Protein AF-A0A7S2JEW8-F1 (afdb_monomer_lite)

Secondary structure (DSSP, 8-state):
-TTT----TTT-SB-TTT-BBTTSSBPP--------PPPPPSSSS-SS--GGGGT---HHHHSPTT---EEEEEEGGGTEEEEE----S-HHHHHHHHHHHHHSS--B--EETTEE-SSEEEEEE-TT--PPEEETTEEE-EEEPPHHHHHHHHHHGGGGT--SGGGS-SEEEEEE-SS--

Organism: NCBI:txid1333877

Structure (mmCIF, N/CA/C/O backbone):
data_AF-A0A7S2JEW8-F1
#
_entry.id   AF-A0A7S2JEW8-F1
#
loop_
_atom_site.group_PDB
_atom_site.id
_atom_site.type_symbol
_atom_site.label_atom_id
_atom_site.label_alt_id
_atom_site.label_comp_id
_atom_site.label_asym_id
_atom_site.label_entity_id
_atom_site.label_seq_id
_atom_site.pdbx_PDB_ins_code
_atom_site.Cartn_x
_atom_site.Cartn_y
_atom_site.Cartn_z
_atom_site.occupancy
_atom_site.B_iso_or_equiv
_atom_site.auth_seq_id
_atom_site.auth_comp_id
_atom_site.auth_asym_id
_atom_site.auth_atom_id
_atom_site.pdbx_PDB_model_num
ATOM 1 N N . CYS A 1 1 ? 12.039 33.821 4.622 1.00 83.00 1 CYS A N 1
ATOM 2 C CA . CYS A 1 1 ? 13.327 34.254 4.044 1.00 83.00 1 CYS A CA 1
ATOM 3 C C . CYS A 1 1 ? 13.145 35.706 3.658 1.00 83.00 1 CYS A C 1
ATOM 5 O O . CYS A 1 1 ? 12.271 35.945 2.832 1.00 83.00 1 CYS A O 1
ATOM 7 N N . PRO A 1 2 ? 13.899 36.657 4.233 1.00 89.62 2 PRO A N 1
ATOM 8 C CA . PRO A 1 2 ? 13.665 38.081 4.005 1.00 89.62 2 PRO A CA 1
ATOM 9 C C . PRO A 1 2 ? 13.916 38.503 2.551 1.00 89.62 2 PRO A C 1
ATOM 11 O O . PRO A 1 2 ? 13.350 39.489 2.107 1.00 89.62 2 PRO A O 1
ATOM 14 N N . LYS A 1 3 ? 14.720 37.746 1.789 1.00 91.12 3 LYS A N 1
ATOM 15 C CA . LYS A 1 3 ? 15.055 38.074 0.395 1.00 91.12 3 LYS A CA 1
ATOM 16 C C . LYS A 1 3 ? 14.074 37.509 -0.635 1.00 91.12 3 LYS A C 1
ATOM 18 O O . LYS A 1 3 ? 13.785 38.173 -1.618 1.00 91.12 3 LYS A O 1
ATOM 23 N N . CYS A 1 4 ? 13.599 36.274 -0.454 1.00 91.25 4 CYS A N 1
ATOM 24 C CA . CYS A 1 4 ? 12.793 35.578 -1.472 1.00 91.25 4 CYS A CA 1
ATOM 25 C C . CYS A 1 4 ? 11.433 35.059 -0.978 1.00 91.25 4 CYS A C 1
ATOM 27 O O . CYS A 1 4 ? 10.787 34.286 -1.678 1.00 91.25 4 CYS A O 1
ATOM 29 N N . GLY A 1 5 ? 11.021 35.406 0.244 1.00 89.06 5 GLY A N 1
ATOM 30 C CA . GLY A 1 5 ? 9.714 35.038 0.805 1.00 89.06 5 GLY A CA 1
ATOM 31 C C . GLY A 1 5 ? 9.597 33.609 1.355 1.00 89.06 5 GLY A C 1
ATOM 32 O O . GLY A 1 5 ? 8.739 33.354 2.188 1.00 89.06 5 GLY A O 1
ATOM 33 N N . MET A 1 6 ? 10.493 32.681 1.001 1.00 87.69 6 MET A N 1
ATOM 34 C CA . MET A 1 6 ? 10.386 31.266 1.408 1.00 87.69 6 MET A CA 1
ATOM 35 C C . MET A 1 6 ? 10.442 31.048 2.931 1.00 87.69 6 MET A C 1
ATOM 37 O O . MET A 1 6 ? 11.377 31.517 3.588 1.00 87.69 6 MET A O 1
ATOM 41 N N . ASN A 1 7 ? 9.519 30.275 3.505 1.00 90.38 7 ASN A N 1
ATOM 42 C CA . ASN A 1 7 ? 9.540 29.933 4.931 1.00 90.38 7 ASN A CA 1
ATOM 43 C C . ASN A 1 7 ? 10.513 28.767 5.208 1.00 90.38 7 ASN A C 1
ATOM 45 O O . ASN A 1 7 ? 10.189 27.609 4.982 1.00 90.38 7 ASN A O 1
ATOM 49 N N . VAL A 1 8 ? 11.749 29.080 5.613 1.00 86.25 8 VAL A N 1
ATOM 50 C CA . VAL A 1 8 ? 12.876 28.115 5.637 1.00 86.25 8 VAL A CA 1
ATOM 51 C C . VAL A 1 8 ? 13.657 28.090 6.941 1.00 86.25 8 VAL A C 1
ATOM 53 O O . VAL A 1 8 ? 14.386 27.139 7.206 1.00 86.25 8 VAL A O 1
ATOM 56 N N . PHE A 1 9 ? 13.529 29.126 7.769 1.00 87.38 9 PHE A N 1
ATOM 57 C CA . PHE A 1 9 ? 14.372 29.263 8.953 1.00 87.38 9 PHE A CA 1
ATOM 58 C C . PHE A 1 9 ? 13.817 28.556 10.182 1.00 87.38 9 PHE A C 1
ATOM 60 O O . PHE A 1 9 ? 14.388 28.713 11.251 1.00 87.38 9 PHE A O 1
ATOM 67 N N . ALA A 1 10 ? 12.739 27.780 10.060 1.00 83.56 10 ALA A N 1
ATOM 68 C CA . ALA A 1 10 ? 12.303 26.900 11.139 1.00 83.56 10 ALA A CA 1
ATOM 69 C C . ALA A 1 10 ? 13.329 25.780 11.402 1.00 83.56 10 ALA A C 1
ATOM 71 O O . ALA A 1 10 ? 13.540 25.408 12.549 1.00 83.56 10 ALA A O 1
ATOM 72 N N . SER A 1 11 ? 14.000 25.284 10.353 1.00 79.00 11 SER A N 1
ATOM 73 C CA . SER A 1 11 ? 14.908 24.128 10.430 1.00 79.00 11 SER A CA 1
ATOM 74 C C . SER A 1 11 ? 16.283 24.336 9.785 1.00 79.00 11 SER A C 1
ATOM 76 O O . SER A 1 11 ? 17.149 23.473 9.904 1.00 79.00 11 SER A O 1
ATOM 78 N N . LYS A 1 12 ? 16.513 25.457 9.087 1.00 80.56 12 LYS A N 1
ATOM 79 C CA . LYS A 1 12 ? 17.776 25.745 8.385 1.00 80.56 12 LYS A CA 1
ATOM 80 C C . LYS A 1 12 ? 18.332 27.113 8.775 1.00 80.56 12 LYS A C 1
ATOM 82 O O . LYS A 1 12 ? 17.576 28.051 9.013 1.00 80.56 12 LYS A O 1
ATOM 87 N N . SER A 1 13 ? 19.656 27.241 8.791 1.00 86.88 13 SER A N 1
ATOM 88 C CA . SER A 1 13 ? 20.362 28.509 9.040 1.00 86.88 13 SER A CA 1
ATOM 89 C C . SER A 1 13 ? 20.457 29.404 7.794 1.00 86.88 13 SER A C 1
ATOM 91 O O . SER A 1 13 ? 20.597 30.622 7.915 1.00 86.88 13 SER A O 1
ATOM 93 N N . SER A 1 14 ? 20.314 28.829 6.594 1.00 88.88 14 SER A N 1
ATOM 94 C CA . SER A 1 14 ? 20.324 29.532 5.306 1.00 88.88 14 SER A CA 1
ATOM 95 C C . SER A 1 14 ? 19.178 29.078 4.392 1.00 88.88 14 SER A C 1
ATOM 97 O O . SER A 1 14 ? 18.678 27.952 4.468 1.00 88.88 14 SER A O 1
ATOM 99 N N . CYS A 1 15 ? 18.708 29.983 3.531 1.00 83.56 15 CYS A N 1
ATOM 100 C CA . CYS A 1 15 ? 17.658 29.692 2.566 1.00 83.56 15 CYS A CA 1
ATOM 101 C C . CYS A 1 15 ? 18.199 28.816 1.437 1.00 83.56 15 CYS A C 1
ATOM 103 O O . CYS A 1 15 ? 19.060 29.252 0.681 1.00 83.56 15 CYS A O 1
ATOM 105 N N . PHE A 1 16 ? 17.631 27.625 1.256 1.00 84.50 16 PHE A N 1
ATOM 106 C CA . PHE A 1 16 ? 18.048 26.698 0.198 1.00 84.50 16 PHE A CA 1
ATOM 107 C C . PHE A 1 16 ? 17.867 27.256 -1.225 1.00 84.50 16 PHE A C 1
ATOM 109 O O . PHE A 1 16 ? 18.541 26.806 -2.141 1.00 84.50 16 PHE A O 1
ATOM 116 N N . LYS A 1 17 ? 16.960 28.225 -1.419 1.00 84.94 17 LYS A N 1
ATOM 117 C CA . LYS A 1 17 ? 16.665 28.806 -2.736 1.00 84.94 17 LYS A CA 1
ATOM 118 C C . LYS A 1 17 ? 17.632 29.924 -3.126 1.00 84.94 17 LYS A C 1
ATOM 120 O O . LYS A 1 17 ? 18.025 30.010 -4.279 1.00 84.94 17 LYS A O 1
ATOM 125 N N . CYS A 1 18 ? 17.975 30.815 -2.194 1.00 87.88 18 CYS A N 1
ATOM 126 C CA . CYS A 1 18 ? 18.747 32.028 -2.506 1.00 87.88 18 CYS A CA 1
ATOM 127 C C . CYS A 1 18 ? 20.005 32.223 -1.647 1.00 87.88 18 CYS A C 1
ATOM 129 O O . CYS A 1 18 ? 20.672 33.250 -1.768 1.00 87.88 18 CYS A O 1
ATOM 131 N N . GLY A 1 19 ? 20.303 31.283 -0.748 1.00 83.56 19 GLY A N 1
ATOM 132 C CA . GLY A 1 19 ? 21.469 31.305 0.137 1.00 83.56 19 GLY A CA 1
ATOM 133 C C . GLY A 1 19 ? 21.410 32.327 1.275 1.00 83.56 19 GLY A C 1
ATOM 134 O O . GLY A 1 19 ? 22.349 32.422 2.051 1.00 83.56 19 GLY A O 1
ATOM 135 N N . THR A 1 20 ? 20.339 33.111 1.410 1.00 91.31 20 THR A N 1
ATOM 136 C CA . THR A 1 20 ? 20.247 34.166 2.436 1.00 91.31 20 THR A CA 1
ATOM 137 C C . THR A 1 20 ? 20.017 33.578 3.829 1.00 91.31 20 THR A C 1
ATOM 139 O O . THR A 1 20 ? 19.149 32.717 3.984 1.00 91.31 20 THR A O 1
ATOM 142 N N . THR A 1 21 ? 20.758 34.040 4.837 1.00 89.44 21 THR A N 1
ATOM 143 C CA . THR A 1 21 ? 20.590 33.663 6.251 1.00 89.44 21 THR A CA 1
ATOM 144 C C . THR A 1 21 ? 19.373 34.341 6.881 1.00 89.44 21 THR A C 1
ATOM 146 O O . THR A 1 21 ? 18.730 35.202 6.269 1.00 89.44 21 THR A O 1
ATOM 149 N N . ARG A 1 22 ? 19.030 33.946 8.116 1.00 87.56 22 ARG A N 1
ATOM 150 C CA . ARG A 1 22 ? 17.926 34.563 8.870 1.00 87.56 22 ARG A CA 1
ATOM 151 C C . ARG A 1 22 ? 18.109 36.080 9.017 1.00 87.56 22 ARG A C 1
ATOM 153 O O . ARG A 1 22 ? 17.134 36.806 8.857 1.00 87.56 22 ARG A O 1
ATOM 160 N N . ASP A 1 23 ? 19.350 36.534 9.176 1.00 89.19 23 ASP A N 1
ATOM 161 C CA . ASP A 1 23 ? 19.714 37.948 9.356 1.00 89.19 23 ASP A CA 1
ATOM 162 C C . ASP A 1 23 ? 19.802 38.736 8.036 1.00 89.19 23 ASP A C 1
ATOM 164 O O . ASP A 1 23 ? 20.347 39.836 7.992 1.00 89.19 23 ASP A O 1
ATOM 168 N N . GLY A 1 24 ? 19.326 38.170 6.921 1.00 85.25 24 GLY A N 1
ATOM 169 C CA . GLY A 1 24 ? 19.317 38.846 5.620 1.00 85.25 24 GLY A CA 1
ATOM 170 C C . GLY A 1 24 ? 20.677 38.917 4.919 1.00 85.25 24 GLY A C 1
ATOM 171 O O . GLY A 1 24 ? 20.755 39.418 3.798 1.00 85.25 24 GLY A O 1
ATOM 172 N N . LYS A 1 25 ? 21.738 38.372 5.522 1.00 87.06 25 LYS A N 1
ATOM 173 C CA . LYS A 1 25 ? 23.073 38.298 4.916 1.00 87.06 25 LYS A CA 1
ATOM 174 C C . LYS A 1 25 ? 23.146 37.147 3.914 1.00 87.06 25 LYS A C 1
ATOM 176 O O . LYS A 1 25 ? 22.436 36.148 4.034 1.00 87.06 25 LYS A O 1
ATOM 181 N N . GLN A 1 26 ? 24.001 37.272 2.903 1.00 82.38 26 GLN A N 1
ATOM 182 C CA . GLN A 1 26 ? 24.363 36.127 2.072 1.00 82.38 26 GLN A CA 1
ATOM 183 C C . GLN A 1 26 ? 25.105 35.146 2.987 1.00 82.38 26 GLN A C 1
ATOM 185 O O . GLN A 1 26 ? 26.048 35.561 3.659 1.00 82.38 26 GLN A O 1
ATOM 190 N N . ALA A 1 27 ? 24.656 33.891 3.082 1.00 70.44 27 ALA A N 1
ATOM 191 C CA . ALA A 1 27 ? 25.443 32.903 3.802 1.00 70.44 27 ALA A CA 1
ATOM 192 C C . ALA A 1 27 ? 26.824 32.858 3.146 1.00 70.44 27 ALA A C 1
ATOM 194 O O . ALA A 1 27 ? 26.920 32.744 1.919 1.00 70.44 27 ALA A O 1
ATOM 195 N N . GLU A 1 28 ? 27.880 32.958 3.953 1.00 62.84 28 GLU A N 1
ATOM 196 C CA . GLU A 1 28 ? 29.187 32.492 3.510 1.00 62.84 28 GLU A CA 1
ATOM 197 C C . GLU A 1 28 ? 28.999 31.059 3.007 1.00 62.84 28 GLU A C 1
ATOM 199 O O . GLU A 1 28 ? 28.116 30.341 3.495 1.00 62.84 28 GLU A O 1
ATOM 204 N N . LYS A 1 29 ? 29.761 30.667 1.981 1.00 52.62 29 LYS A N 1
ATOM 205 C CA . LYS A 1 29 ? 29.812 29.296 1.461 1.00 52.62 29 LYS A CA 1
ATOM 206 C C . LYS A 1 29 ? 30.387 28.402 2.572 1.00 52.62 29 LYS A C 1
ATOM 208 O O . LYS A 1 29 ? 31.524 27.968 2.513 1.00 52.62 29 LYS A O 1
ATOM 213 N N . GLY A 1 30 ? 29.628 28.215 3.645 1.00 47.94 30 GLY A N 1
ATOM 214 C CA . GLY A 1 30 ? 29.920 27.242 4.665 1.00 47.94 30 GLY A CA 1
ATOM 215 C C . GLY A 1 30 ? 29.825 25.891 3.992 1.00 47.94 30 GLY A C 1
ATOM 216 O O . GLY A 1 30 ? 28.929 25.677 3.166 1.00 47.94 30 GLY A O 1
ATOM 217 N N . ASP A 1 31 ? 30.746 25.011 4.355 1.00 42.94 31 ASP A N 1
ATOM 218 C CA . ASP A 1 31 ? 30.683 23.582 4.101 1.00 42.94 31 ASP A CA 1
ATOM 219 C C . ASP A 1 31 ? 29.418 23.045 4.775 1.00 42.94 31 ASP A C 1
ATOM 221 O O . ASP A 1 31 ? 29.443 22.449 5.853 1.00 42.94 31 ASP A O 1
ATOM 225 N N . GLY A 1 32 ? 28.254 23.341 4.194 1.00 49.84 32 GLY A N 1
ATOM 226 C CA . GLY A 1 32 ? 27.013 22.691 4.540 1.00 49.84 32 GLY A CA 1
ATOM 227 C C . GLY A 1 32 ? 27.312 21.241 4.286 1.00 49.84 32 GLY A C 1
ATOM 228 O O . GLY A 1 32 ? 27.461 20.908 3.115 1.00 49.84 32 GLY A O 1
ATOM 229 N N . LYS A 1 33 ? 27.530 20.478 5.375 1.00 51.00 33 LYS A N 1
ATOM 230 C CA . LYS A 1 33 ? 27.997 19.090 5.358 1.00 51.00 33 LYS A CA 1
ATOM 231 C C . LYS A 1 33 ? 27.361 18.444 4.150 1.00 51.00 33 LYS A C 1
ATOM 233 O O . LYS A 1 33 ? 26.143 18.241 4.165 1.00 51.00 33 LYS A O 1
ATOM 238 N N . GLY A 1 34 ? 28.158 18.308 3.083 1.00 53.22 34 GLY A N 1
ATOM 239 C CA . GLY A 1 34 ? 27.658 17.819 1.816 1.00 53.22 34 GLY A CA 1
ATOM 240 C C . GLY A 1 34 ? 26.905 16.559 2.170 1.00 53.22 34 GLY A C 1
ATOM 241 O O . GLY A 1 34 ? 27.410 15.756 2.963 1.00 53.22 34 GLY A O 1
ATOM 242 N N . GLY A 1 35 ? 25.667 16.434 1.687 1.00 64.56 35 GLY A N 1
ATOM 243 C CA . GLY A 1 35 ? 25.013 15.138 1.762 1.00 64.56 35 GLY A CA 1
ATOM 244 C C . GLY A 1 35 ? 26.021 14.084 1.295 1.00 64.56 35 GLY A C 1
ATOM 245 O O . GLY A 1 35 ? 26.909 14.426 0.499 1.00 64.56 35 GLY A O 1
ATOM 246 N N . PRO A 1 36 ? 25.951 12.853 1.822 1.00 76.12 36 PRO A N 1
ATOM 247 C CA . PRO A 1 36 ? 26.837 11.802 1.347 1.00 76.12 36 PRO A CA 1
ATOM 248 C C . PRO A 1 36 ? 26.876 11.841 -0.189 1.00 76.12 36 PRO A C 1
ATOM 250 O O . PRO A 1 36 ? 25.842 12.154 -0.802 1.00 76.12 36 PRO A O 1
ATOM 253 N N . PRO A 1 37 ? 28.056 11.632 -0.802 1.00 80.88 37 PRO A N 1
ATOM 254 C CA . PRO A 1 37 ? 28.157 11.632 -2.253 1.00 80.88 37 PRO A CA 1
ATOM 255 C C . PRO A 1 37 ? 27.074 10.711 -2.828 1.00 80.88 37 PRO A C 1
ATOM 257 O O . PRO A 1 37 ? 26.685 9.742 -2.161 1.00 80.88 37 PRO A O 1
ATOM 260 N N . PRO A 1 38 ? 26.533 11.029 -4.017 1.00 79.06 38 PRO A N 1
ATOM 261 C CA . PRO A 1 38 ? 25.539 10.168 -4.632 1.00 79.06 38 PRO A CA 1
ATOM 262 C C . PRO A 1 38 ? 26.094 8.740 -4.716 1.00 79.06 38 PRO A C 1
ATOM 264 O O . PRO A 1 38 ? 27.305 8.578 -4.887 1.00 79.06 38 PRO A O 1
ATOM 267 N N . PRO A 1 39 ? 25.235 7.720 -4.572 1.00 85.56 39 PRO A N 1
ATOM 268 C CA . PRO A 1 39 ? 25.677 6.343 -4.699 1.00 85.56 39 PRO A CA 1
ATOM 269 C C . PRO A 1 39 ? 26.321 6.124 -6.069 1.00 85.56 39 PRO A C 1
ATOM 271 O O . PRO A 1 39 ? 25.918 6.743 -7.063 1.00 85.56 39 PRO A O 1
ATOM 274 N N . ASP A 1 40 ? 27.311 5.236 -6.105 1.00 93.19 40 ASP A N 1
ATOM 275 C CA . ASP A 1 40 ? 27.940 4.827 -7.352 1.00 93.19 40 ASP A CA 1
ATOM 276 C C . ASP A 1 40 ? 26.897 4.207 -8.284 1.00 93.19 40 ASP A C 1
ATOM 278 O O . ASP A 1 40 ? 25.992 3.483 -7.859 1.00 93.19 40 ASP A O 1
ATOM 282 N N . LYS A 1 41 ? 27.033 4.501 -9.575 1.00 95.00 41 LYS A N 1
ATOM 283 C CA . LYS A 1 41 ? 26.224 3.865 -10.610 1.00 95.00 41 LYS A CA 1
ATOM 284 C C . LYS A 1 41 ? 26.680 2.427 -10.838 1.00 95.00 41 LYS A C 1
ATOM 286 O O . LYS A 1 41 ? 27.858 2.111 -10.688 1.00 95.00 41 LYS A O 1
ATOM 291 N N . PHE A 1 42 ? 25.761 1.580 -11.290 1.00 94.44 42 PHE A N 1
ATOM 292 C CA . PHE A 1 42 ? 26.075 0.223 -11.727 1.00 94.44 42 PHE A CA 1
ATOM 293 C C . PHE A 1 42 ? 26.927 0.187 -13.011 1.00 94.44 42 PHE A C 1
ATOM 295 O O . PHE A 1 42 ? 27.852 -0.617 -13.106 1.00 94.44 42 PHE A O 1
ATOM 302 N N . SER A 1 43 ? 26.636 1.057 -13.986 1.00 95.00 43 SER A N 1
ATOM 303 C CA . SER A 1 43 ? 27.433 1.265 -15.209 1.00 95.00 43 SER A CA 1
ATOM 304 C C . SER A 1 43 ? 27.386 2.735 -15.654 1.00 95.00 43 SER A C 1
ATOM 306 O O . SER A 1 43 ? 26.837 3.588 -14.954 1.00 95.00 43 SER A O 1
ATOM 308 N N . GLU A 1 44 ? 27.948 3.068 -16.821 1.00 93.44 44 GLU A N 1
ATOM 309 C CA . GLU A 1 44 ? 27.841 4.425 -17.377 1.00 93.44 44 GLU A CA 1
ATOM 310 C C . GLU A 1 44 ? 26.367 4.834 -17.616 1.00 93.44 44 GLU A C 1
ATOM 312 O O . GLU A 1 44 ? 25.970 5.974 -17.333 1.00 93.44 44 GLU A O 1
ATOM 317 N N . GLU A 1 45 ? 25.533 3.879 -18.039 1.00 93.31 45 GLU A N 1
ATOM 318 C CA . GLU A 1 45 ? 24.125 4.044 -18.422 1.00 93.31 45 GLU A CA 1
ATOM 319 C C . GLU A 1 45 ? 23.125 3.656 -17.319 1.00 93.31 45 GLU A C 1
ATOM 321 O O . GLU A 1 45 ? 21.996 4.162 -17.287 1.00 93.31 45 GLU A O 1
ATOM 326 N N . LEU A 1 46 ? 23.516 2.754 -16.416 1.00 95.19 46 LEU A N 1
ATOM 327 C CA . LEU A 1 46 ? 22.630 2.154 -15.420 1.00 95.19 46 LEU A CA 1
ATOM 328 C C . LEU A 1 46 ? 22.951 2.650 -14.013 1.00 95.19 46 LEU A C 1
ATOM 330 O O . LEU A 1 46 ? 24.087 2.545 -13.554 1.00 95.19 46 LEU A O 1
ATOM 334 N N . TRP A 1 47 ? 21.944 3.152 -13.298 1.00 94.88 47 TRP A N 1
ATOM 335 C CA . TRP A 1 47 ? 22.098 3.481 -11.877 1.00 94.88 47 TRP A CA 1
ATOM 336 C C . TRP A 1 47 ? 22.164 2.220 -11.021 1.00 94.88 47 TRP A C 1
ATOM 338 O O . TRP A 1 47 ? 22.977 2.135 -10.108 1.00 94.88 47 TRP A O 1
ATOM 348 N N . GLU A 1 48 ? 21.358 1.223 -11.356 1.00 95.12 48 GLU A N 1
ATOM 349 C CA . GLU A 1 48 ? 21.196 -0.017 -10.619 1.00 95.12 48 GLU A CA 1
ATOM 350 C C . GLU A 1 48 ? 21.324 -1.227 -11.561 1.00 95.12 48 GLU A C 1
ATOM 352 O O . GLU A 1 48 ? 21.103 -1.124 -12.766 1.00 95.12 48 GLU A O 1
ATOM 357 N N . ALA A 1 49 ? 21.697 -2.394 -11.021 1.00 95.00 49 ALA A N 1
ATOM 358 C CA . ALA A 1 49 ? 21.753 -3.626 -11.813 1.00 95.00 49 ALA A CA 1
ATOM 359 C C . ALA A 1 49 ? 20.363 -3.953 -12.404 1.00 95.00 49 ALA A C 1
ATOM 361 O O . ALA A 1 49 ? 19.385 -3.881 -11.644 1.00 95.00 49 ALA A O 1
ATOM 362 N N . PRO A 1 50 ? 20.265 -4.365 -13.687 1.00 94.81 50 PRO A N 1
ATOM 363 C CA . PRO A 1 50 ? 18.987 -4.689 -14.321 1.00 94.81 50 PRO A CA 1
ATOM 364 C C . PRO A 1 50 ? 18.187 -5.702 -13.505 1.00 94.81 50 PRO A C 1
ATOM 366 O O . PRO A 1 50 ? 18.741 -6.695 -13.030 1.00 94.81 50 PRO A O 1
ATOM 369 N N . ARG A 1 51 ? 16.869 -5.521 -13.375 1.00 95.38 51 ARG A N 1
ATOM 370 C CA . ARG A 1 51 ? 16.038 -6.435 -12.560 1.00 95.38 51 ARG A CA 1
ATOM 371 C C . ARG A 1 51 ? 16.156 -7.899 -13.011 1.00 95.38 51 ARG A C 1
ATOM 373 O O . ARG A 1 51 ? 16.182 -8.810 -12.185 1.00 95.38 51 ARG A O 1
ATOM 380 N N . ALA A 1 52 ? 16.281 -8.109 -14.324 1.00 94.12 52 ALA A N 1
ATOM 381 C CA . ALA A 1 52 ? 16.323 -9.427 -14.944 1.00 94.12 52 ALA A CA 1
ATOM 382 C C . ALA A 1 52 ? 17.579 -10.219 -14.552 1.00 94.12 52 ALA A C 1
ATOM 384 O O . ALA A 1 52 ? 17.493 -11.432 -14.378 1.00 94.12 52 ALA A O 1
ATOM 385 N N . SER A 1 53 ? 18.722 -9.551 -14.348 1.00 94.81 53 SER A N 1
ATOM 386 C CA . SER A 1 53 ? 19.955 -10.224 -13.914 1.00 94.81 53 SER A CA 1
ATOM 387 C C . SER A 1 53 ? 19.891 -10.690 -12.457 1.00 94.81 53 SER A C 1
ATOM 389 O O . SER A 1 53 ? 20.624 -11.595 -12.071 1.00 94.81 53 SER A O 1
ATOM 391 N N . LEU A 1 54 ? 18.983 -10.110 -11.666 1.00 94.31 54 LEU A N 1
ATOM 392 C CA . LEU A 1 54 ? 18.726 -10.468 -10.270 1.00 94.31 54 LEU A CA 1
ATOM 393 C C . LEU A 1 54 ? 17.513 -11.397 -10.098 1.00 94.31 54 LEU A C 1
ATOM 395 O O . LEU A 1 54 ? 17.158 -11.736 -8.972 1.00 94.31 54 LEU A O 1
ATOM 399 N N . GLY A 1 55 ? 16.846 -11.787 -11.189 1.00 94.75 55 GLY A N 1
ATOM 400 C CA . GLY A 1 55 ? 15.621 -12.588 -11.131 1.00 94.75 55 GLY A CA 1
ATOM 401 C C . GLY A 1 55 ? 14.417 -11.851 -10.530 1.00 94.75 55 GLY A C 1
ATOM 402 O O . GLY A 1 55 ? 13.440 -12.493 -10.146 1.00 94.75 55 GLY A O 1
ATOM 403 N N . LEU A 1 56 ? 14.467 -10.517 -10.447 1.00 94.50 56 LEU A N 1
ATOM 404 C CA . LEU A 1 56 ? 13.375 -9.702 -9.925 1.00 94.50 56 LEU A CA 1
ATOM 405 C C . LEU A 1 56 ? 12.278 -9.533 -10.981 1.00 94.50 56 LEU A C 1
ATOM 407 O O . LEU A 1 56 ? 12.533 -9.141 -12.126 1.00 94.50 56 LEU A O 1
ATOM 411 N N . LYS A 1 57 ? 11.039 -9.796 -10.563 1.00 94.25 57 LYS A N 1
ATOM 412 C CA . LYS A 1 57 ? 9.832 -9.666 -11.381 1.00 94.25 57 LYS A CA 1
ATOM 413 C C . LYS A 1 57 ? 8.894 -8.632 -10.779 1.00 94.25 57 LYS A C 1
ATOM 415 O O . LYS A 1 57 ? 8.763 -8.532 -9.561 1.00 94.25 57 LYS A O 1
ATOM 420 N N . LEU A 1 58 ? 8.229 -7.880 -11.640 1.00 94.25 58 LEU A N 1
ATOM 421 C CA . LEU A 1 58 ? 7.151 -6.975 -11.275 1.00 94.25 58 LEU A CA 1
ATOM 422 C C . LEU A 1 58 ? 5.868 -7.782 -11.031 1.00 94.25 58 LEU A C 1
ATOM 424 O O . LEU A 1 58 ? 5.672 -8.842 -11.623 1.00 94.25 58 LEU A O 1
ATOM 428 N N . LEU A 1 59 ? 4.951 -7.259 -10.211 1.00 91.94 59 LEU A N 1
ATOM 429 C CA . LEU A 1 59 ? 3.676 -7.937 -9.928 1.00 91.94 59 LEU A CA 1
ATOM 430 C C . LEU A 1 59 ? 2.888 -8.251 -11.207 1.00 91.94 59 LEU A C 1
ATOM 432 O O . LEU A 1 59 ? 2.331 -9.338 -11.326 1.00 91.94 59 LEU A O 1
ATOM 436 N N . GLY A 1 60 ? 2.901 -7.356 -12.199 1.00 92.44 60 GLY A N 1
ATOM 437 C CA . GLY A 1 60 ? 2.267 -7.608 -13.493 1.00 92.44 60 GLY A CA 1
ATOM 438 C C . GLY A 1 60 ? 2.848 -8.801 -14.257 1.00 92.44 60 GLY A C 1
ATOM 439 O O . GLY A 1 60 ? 2.103 -9.477 -14.955 1.00 92.44 60 GLY A O 1
ATOM 440 N N . GLU A 1 61 ? 4.133 -9.120 -14.069 1.00 93.19 61 GLU A N 1
ATOM 441 C CA . GLU A 1 61 ? 4.786 -10.296 -14.669 1.00 93.19 61 GLU A CA 1
ATOM 442 C C . GLU A 1 61 ? 4.498 -11.595 -13.900 1.00 93.19 61 GLU A C 1
ATOM 444 O O . GLU A 1 61 ? 4.641 -12.684 -14.453 1.00 93.19 61 GLU A O 1
ATOM 449 N N . LEU A 1 62 ? 4.127 -11.490 -12.620 1.00 93.25 62 LEU A N 1
ATOM 450 C CA . LEU A 1 62 ? 3.704 -12.623 -11.790 1.00 93.25 62 LEU A CA 1
ATOM 451 C C . LEU A 1 62 ? 2.210 -12.930 -11.948 1.00 93.25 62 LEU A C 1
ATOM 453 O O . LEU A 1 62 ? 1.769 -14.047 -11.683 1.00 93.25 62 LEU A O 1
ATOM 457 N N . SER A 1 63 ? 1.427 -11.932 -12.350 1.00 92.12 63 SER A N 1
ATOM 458 C CA . SER A 1 63 ? -0.029 -12.006 -12.421 1.00 92.12 63 SER A CA 1
ATOM 459 C C . SER A 1 63 ? -0.519 -12.976 -13.502 1.00 92.12 63 SER A C 1
ATOM 461 O O . SER A 1 63 ? 0.154 -13.226 -14.501 1.00 92.12 63 SER A O 1
ATOM 463 N N . GLN A 1 64 ? -1.726 -13.519 -13.317 1.00 83.94 64 GLN A N 1
ATOM 464 C CA . GLN A 1 64 ? -2.334 -14.426 -14.296 1.00 83.94 64 GLN A CA 1
ATOM 465 C C . GLN A 1 64 ? -2.542 -13.750 -15.668 1.00 83.94 64 GLN A C 1
ATOM 467 O O . GLN A 1 64 ? -2.773 -12.535 -15.723 1.00 83.94 64 GLN A O 1
ATOM 472 N N . PRO A 1 65 ? -2.544 -14.520 -16.778 1.00 82.44 65 PRO A N 1
ATOM 473 C CA . PRO A 1 65 ? -2.890 -13.996 -18.095 1.00 82.44 65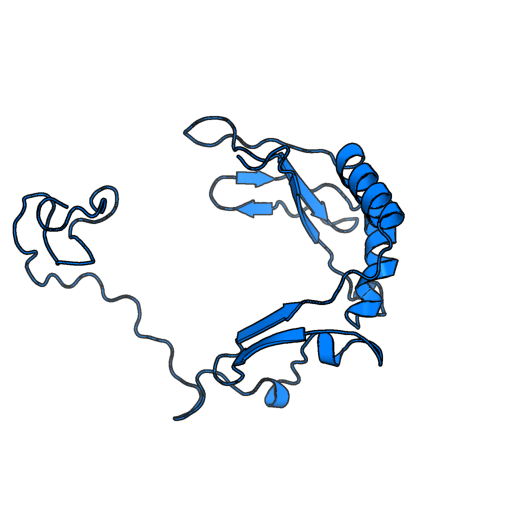 PRO A CA 1
ATOM 474 C C . PRO A 1 65 ? -4.220 -13.231 -18.070 1.00 82.44 65 PRO A C 1
ATOM 476 O O . PRO A 1 65 ? -5.229 -13.736 -17.581 1.00 82.44 65 PRO A O 1
ATOM 479 N N . GLY A 1 66 ? -4.214 -12.003 -18.590 1.00 81.31 66 GLY A N 1
ATOM 480 C CA . GLY A 1 66 ? -5.377 -11.109 -18.580 1.00 81.31 66 GLY A CA 1
ATOM 481 C C . GLY A 1 66 ? -5.425 -10.110 -17.418 1.00 81.31 66 GLY A C 1
ATOM 482 O O . GLY A 1 66 ? -6.332 -9.279 -17.395 1.00 81.31 66 GLY A O 1
ATOM 483 N N . ALA A 1 67 ? -4.461 -10.131 -16.489 1.00 85.62 67 ALA A N 1
ATOM 484 C CA . ALA A 1 67 ? -4.300 -9.054 -15.513 1.00 85.62 67 ALA A CA 1
ATOM 485 C C . ALA A 1 67 ? -4.043 -7.711 -16.220 1.00 85.62 67 ALA A C 1
ATOM 487 O O . ALA A 1 67 ? -3.230 -7.620 -17.139 1.00 85.62 67 ALA A O 1
ATOM 488 N N . GLN A 1 68 ? -4.743 -6.661 -15.791 1.00 89.00 68 GLN A N 1
ATOM 489 C CA . GLN A 1 68 ? -4.779 -5.370 -16.488 1.00 89.00 68 GLN A CA 1
ATOM 490 C C . GLN A 1 68 ? -3.882 -4.326 -15.817 1.00 89.00 68 GLN A C 1
ATOM 492 O O . GLN A 1 68 ? -4.282 -3.176 -15.635 1.00 89.00 68 GLN A O 1
ATOM 497 N N . TRP A 1 69 ? -2.669 -4.723 -15.433 1.00 93.31 69 TRP A N 1
ATOM 498 C CA . TRP A 1 69 ? -1.687 -3.785 -14.895 1.00 93.31 69 TRP A CA 1
ATOM 499 C C . TRP A 1 69 ? -1.334 -2.720 -15.933 1.00 93.31 69 TRP A C 1
ATOM 501 O O . TRP A 1 69 ? -0.971 -3.032 -17.066 1.00 93.31 69 TRP A O 1
ATOM 511 N N . LYS A 1 70 ? -1.430 -1.452 -15.534 1.00 94.75 70 LYS A N 1
ATOM 512 C CA . LYS A 1 70 ? -1.025 -0.304 -16.343 1.00 94.75 70 LYS A CA 1
ATOM 513 C C . LYS A 1 70 ? 0.151 0.383 -15.681 1.00 94.75 70 LYS A C 1
ATOM 515 O O . LYS A 1 70 ? -0.003 1.017 -14.636 1.00 94.75 70 LYS A O 1
ATOM 520 N N . TYR A 1 71 ? 1.313 0.247 -16.300 1.00 95.12 71 TYR A N 1
ATOM 521 C CA . TYR A 1 71 ? 2.530 0.910 -15.869 1.00 95.12 71 TYR A CA 1
ATOM 522 C C . TYR A 1 71 ? 2.512 2.372 -16.316 1.00 95.12 71 TYR A C 1
ATOM 524 O O . TYR A 1 71 ? 2.241 2.685 -17.473 1.00 95.12 71 TYR A O 1
ATOM 532 N N . VAL A 1 72 ? 2.740 3.273 -15.364 1.00 97.12 72 VAL A N 1
ATOM 533 C CA . VAL A 1 72 ? 2.819 4.728 -15.587 1.00 97.12 72 VAL A CA 1
ATOM 534 C C . VAL A 1 72 ? 4.244 5.252 -15.418 1.00 97.12 72 VAL A C 1
ATOM 536 O O . VAL A 1 72 ? 4.549 6.357 -15.858 1.00 97.12 72 VAL A O 1
ATOM 539 N N . LEU A 1 73 ? 5.115 4.455 -14.796 1.00 97.38 73 LEU A N 1
ATOM 540 C CA . LEU A 1 73 ? 6.547 4.690 -14.692 1.00 97.38 73 LEU A CA 1
ATOM 541 C C . LEU A 1 73 ? 7.269 3.350 -14.827 1.00 97.38 73 LEU A C 1
ATOM 543 O O . LEU A 1 73 ? 6.986 2.422 -14.067 1.00 97.38 73 LEU A O 1
ATOM 547 N N . GLU A 1 74 ? 8.212 3.287 -15.764 1.00 96.50 74 GLU A N 1
ATOM 548 C CA . GLU A 1 74 ? 9.108 2.150 -15.973 1.00 96.50 74 GLU A CA 1
ATOM 549 C C . GLU A 1 74 ? 10.522 2.675 -16.224 1.00 96.50 74 GLU A C 1
ATOM 551 O O . GLU A 1 74 ? 10.865 3.087 -17.331 1.00 96.50 74 GLU A O 1
ATOM 556 N N . ASP A 1 75 ? 11.337 2.695 -15.172 1.00 95.88 75 ASP A N 1
ATOM 557 C CA . ASP A 1 75 ? 12.739 3.100 -15.228 1.00 95.88 75 ASP A CA 1
ATOM 558 C C . ASP A 1 75 ? 13.614 1.973 -14.667 1.00 95.88 75 ASP A C 1
ATOM 560 O O . ASP A 1 75 ? 13.912 1.928 -13.470 1.00 95.88 75 ASP A O 1
ATOM 564 N N . ASP A 1 76 ? 14.018 1.043 -15.540 1.00 95.12 76 ASP A N 1
ATOM 565 C CA . ASP A 1 76 ? 14.864 -0.097 -15.151 1.00 95.12 76 ASP A CA 1
ATOM 566 C C . ASP A 1 76 ? 16.266 0.342 -14.724 1.00 95.12 76 ASP A C 1
ATOM 568 O O . ASP A 1 76 ? 16.823 -0.247 -13.799 1.00 95.12 76 ASP A O 1
ATOM 572 N N . SER A 1 77 ? 16.782 1.446 -15.283 1.00 95.19 77 SER A N 1
ATOM 573 C CA . SER A 1 77 ? 18.074 2.014 -14.880 1.00 95.19 77 SER A CA 1
ATOM 574 C C . SER A 1 77 ? 18.098 2.326 -13.387 1.00 95.19 77 SER A C 1
ATOM 576 O O . SER A 1 77 ? 19.104 2.062 -12.740 1.00 95.19 77 SER A O 1
ATOM 578 N N . ARG A 1 78 ? 16.997 2.841 -12.823 1.00 94.62 78 ARG A N 1
ATOM 579 C CA . ARG A 1 78 ? 16.861 3.178 -11.391 1.00 94.62 78 ARG A CA 1
ATOM 580 C C . ARG A 1 78 ? 16.041 2.167 -10.586 1.00 94.62 78 ARG A C 1
ATOM 582 O O . ARG A 1 78 ? 15.674 2.467 -9.456 1.00 94.62 78 ARG A O 1
ATOM 589 N N . ARG A 1 79 ? 15.662 1.032 -11.188 1.00 95.06 79 ARG A N 1
ATOM 590 C CA . ARG A 1 79 ? 14.668 0.078 -10.655 1.00 95.06 79 ARG A CA 1
ATOM 591 C C . ARG A 1 79 ? 13.433 0.761 -10.043 1.00 95.06 79 ARG A C 1
ATOM 593 O O . ARG A 1 79 ? 12.926 0.348 -9.000 1.00 95.06 79 ARG A O 1
ATOM 600 N N . SER A 1 80 ? 12.942 1.801 -10.712 1.00 95.94 80 SER A N 1
ATOM 601 C CA . SER A 1 80 ? 11.809 2.603 -10.260 1.00 95.94 80 SER A CA 1
ATOM 602 C C . SER A 1 80 ? 10.593 2.337 -11.135 1.00 95.94 80 SER A C 1
ATOM 604 O O . SER A 1 80 ? 10.619 2.552 -12.347 1.00 95.94 80 SER A O 1
ATOM 606 N N . TYR A 1 81 ? 9.522 1.855 -10.508 1.00 96.56 81 TYR A N 1
ATOM 607 C CA . TYR A 1 81 ? 8.315 1.421 -11.198 1.00 96.56 81 TYR A CA 1
ATOM 608 C C . TYR A 1 81 ? 7.076 1.921 -10.472 1.00 96.56 81 TYR A C 1
ATOM 610 O O . TYR A 1 81 ? 7.006 1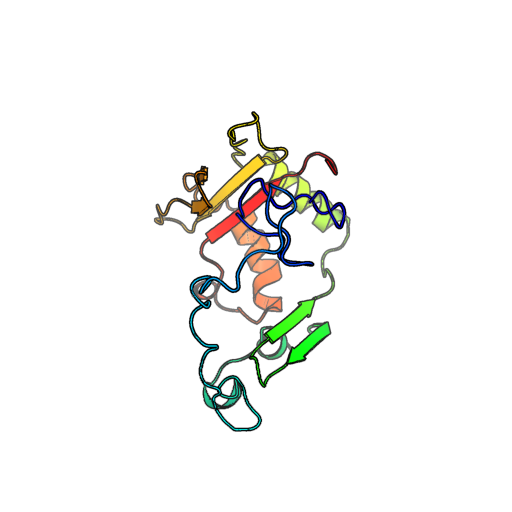.887 -9.244 1.00 96.56 81 TYR A O 1
ATOM 618 N N . ALA A 1 82 ? 6.068 2.322 -11.237 1.00 97.00 82 ALA A N 1
ATOM 619 C CA . ALA A 1 82 ? 4.733 2.571 -10.718 1.00 97.00 82 ALA A CA 1
ATOM 620 C C . ALA A 1 82 ? 3.703 2.015 -11.695 1.00 97.00 82 ALA A C 1
ATOM 622 O O . ALA A 1 82 ? 3.765 2.268 -12.900 1.00 97.00 82 ALA A O 1
ATOM 623 N N . ALA A 1 83 ? 2.742 1.270 -11.162 1.00 95.12 83 ALA A N 1
ATOM 624 C CA . ALA A 1 83 ? 1.653 0.695 -11.927 1.00 95.12 83 ALA A CA 1
ATOM 625 C C . ALA A 1 83 ? 0.369 0.701 -11.108 1.00 95.12 83 ALA A C 1
ATOM 627 O O . ALA A 1 83 ? 0.404 0.716 -9.878 1.00 95.12 83 ALA A O 1
ATOM 628 N N . TRP A 1 84 ? -0.763 0.645 -11.797 1.00 94.25 84 TRP A N 1
ATOM 629 C CA . TRP A 1 84 ? -2.060 0.439 -11.171 1.00 94.25 84 TRP A CA 1
ATOM 630 C C . TRP A 1 84 ? -2.799 -0.713 -11.842 1.00 94.25 84 TRP A C 1
ATOM 632 O O . TRP A 1 84 ? -2.669 -0.934 -13.046 1.00 94.25 84 TRP A O 1
ATOM 642 N N . HIS A 1 85 ? -3.585 -1.439 -11.054 1.00 91.69 85 HIS A N 1
ATOM 643 C CA . HIS A 1 85 ? -4.512 -2.449 -11.544 1.00 91.69 85 HIS A CA 1
ATOM 644 C C . HIS A 1 85 ? -5.941 -1.917 -11.350 1.00 91.69 85 HIS A C 1
ATOM 646 O O . HIS A 1 85 ? -6.267 -1.483 -10.243 1.00 91.69 85 HIS A O 1
ATOM 652 N N . PRO A 1 86 ? -6.802 -1.910 -12.385 1.00 90.69 86 PRO A N 1
ATOM 653 C CA . PRO A 1 86 ? -8.204 -1.541 -12.231 1.00 90.69 86 PRO A CA 1
ATOM 654 C C . PRO A 1 86 ? -8.898 -2.378 -11.160 1.00 90.69 86 PRO A C 1
ATOM 656 O O . PRO A 1 86 ? -8.599 -3.566 -11.010 1.00 90.69 86 PRO A O 1
ATOM 659 N N . SER A 1 87 ? -9.840 -1.772 -10.430 1.00 86.44 87 SER A N 1
ATOM 660 C CA . SER A 1 87 ? -10.673 -2.543 -9.507 1.00 86.44 87 SER A CA 1
ATOM 661 C C . SER A 1 87 ? -11.398 -3.643 -10.278 1.00 86.44 87 SER A C 1
ATOM 663 O O . SER A 1 87 ? -11.983 -3.394 -11.332 1.00 86.44 87 SER A O 1
ATOM 665 N N . ILE A 1 88 ? -11.346 -4.857 -9.739 1.00 86.44 88 ILE A N 1
ATOM 666 C CA . ILE A 1 88 ? -12.131 -5.995 -10.227 1.00 86.44 88 ILE A CA 1
ATOM 667 C C . ILE A 1 88 ? -13.462 -6.123 -9.490 1.00 86.44 88 ILE A C 1
ATOM 669 O O . ILE A 1 88 ? -14.301 -6.939 -9.866 1.00 86.44 88 ILE A O 1
ATOM 673 N N . PHE A 1 89 ? -13.627 -5.366 -8.405 1.00 92.25 89 PHE A N 1
ATOM 674 C CA . PHE A 1 89 ? -14.795 -5.467 -7.560 1.00 92.25 89 PHE A CA 1
ATOM 675 C C . PHE A 1 89 ? -15.926 -4.617 -8.127 1.00 92.25 89 PHE A C 1
ATOM 677 O O . PHE A 1 89 ? -15.705 -3.440 -8.439 1.00 92.25 89 PHE A O 1
ATOM 684 N N . PRO A 1 90 ? -17.136 -5.189 -8.250 1.00 95.25 90 PRO A N 1
ATOM 685 C CA . PRO A 1 90 ? -18.324 -4.380 -8.454 1.00 95.25 90 PRO A CA 1
ATOM 686 C C . PRO A 1 90 ? -18.549 -3.477 -7.231 1.00 95.25 90 PRO A C 1
ATOM 688 O O . PRO A 1 90 ? -18.030 -3.735 -6.141 1.00 95.25 90 PRO A O 1
ATOM 691 N N . GLN A 1 91 ? -19.293 -2.387 -7.427 1.00 96.75 91 G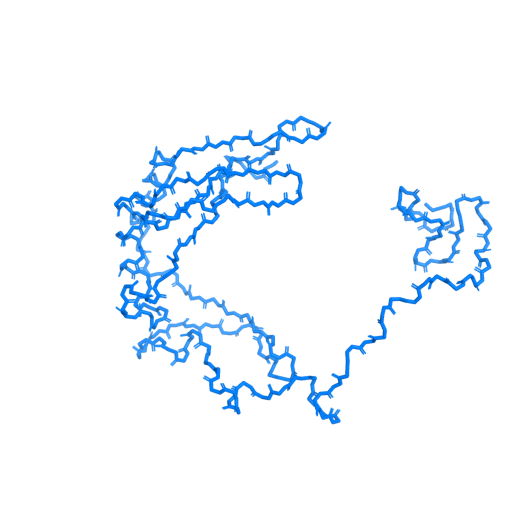LN A N 1
ATOM 692 C CA . GLN A 1 91 ? -19.449 -1.339 -6.414 1.00 96.75 91 GLN A CA 1
ATOM 693 C C . GLN A 1 91 ? -20.003 -1.878 -5.087 1.00 96.75 91 GLN A C 1
ATOM 695 O O . GLN A 1 91 ? -19.475 -1.551 -4.033 1.00 96.75 91 GLN A O 1
ATOM 700 N N . ASP A 1 92 ? -20.988 -2.772 -5.137 1.00 97.69 92 ASP A N 1
ATOM 701 C CA . ASP A 1 92 ? -21.573 -3.424 -3.961 1.00 97.69 92 ASP A CA 1
ATOM 702 C C . ASP A 1 92 ? -20.539 -4.229 -3.156 1.00 97.69 92 ASP A C 1
ATOM 704 O O . ASP A 1 92 ? -20.566 -4.244 -1.924 1.00 97.69 92 ASP A O 1
ATOM 708 N N . ARG A 1 93 ? -19.584 -4.871 -3.840 1.00 95.81 93 ARG A N 1
ATOM 709 C CA . ARG A 1 93 ? -18.486 -5.592 -3.189 1.00 95.81 93 ARG A CA 1
ATOM 710 C C . ARG A 1 93 ? -17.481 -4.633 -2.553 1.00 95.81 93 ARG A C 1
ATOM 712 O O . ARG A 1 93 ? -17.009 -4.921 -1.454 1.00 95.81 93 ARG A O 1
ATOM 719 N N . CYS A 1 94 ? -17.184 -3.507 -3.205 1.00 96.62 94 CYS A N 1
ATOM 720 C CA . CYS A 1 94 ? -16.380 -2.432 -2.616 1.00 96.62 94 CYS A CA 1
ATOM 721 C C . CYS A 1 94 ? -17.036 -1.886 -1.343 1.00 96.62 94 CYS A C 1
ATOM 723 O O . CYS A 1 94 ? -16.364 -1.792 -0.318 1.00 96.62 94 CYS A O 1
ATOM 725 N N . ASP A 1 95 ? -18.335 -1.591 -1.389 1.00 97.56 95 ASP A N 1
ATOM 726 C CA . ASP A 1 95 ? -19.094 -1.045 -0.260 1.00 97.56 95 ASP A CA 1
ATOM 727 C C . ASP A 1 95 ? -19.117 -2.034 0.914 1.00 97.56 95 ASP A C 1
ATOM 729 O O . ASP A 1 95 ? -18.815 -1.677 2.052 1.00 97.56 95 ASP A O 1
ATOM 733 N N . ALA A 1 96 ? -19.375 -3.315 0.633 1.00 97.06 96 ALA A N 1
ATOM 734 C CA . ALA A 1 96 ? -19.366 -4.359 1.651 1.00 97.06 96 ALA A CA 1
ATOM 735 C C . ALA A 1 96 ? -17.991 -4.519 2.320 1.00 97.06 96 ALA A C 1
ATOM 737 O O . ALA A 1 96 ? -17.911 -4.695 3.538 1.00 97.06 96 ALA A O 1
ATOM 738 N N . TYR A 1 97 ? -16.900 -4.466 1.547 1.00 96.94 97 TYR A N 1
ATOM 739 C CA . TYR A 1 97 ? -15.553 -4.508 2.116 1.00 96.94 97 TYR A CA 1
ATOM 740 C C . TYR A 1 97 ? -15.219 -3.244 2.899 1.00 96.94 97 TYR A C 1
ATOM 742 O O . TYR A 1 97 ? -14.603 -3.345 3.957 1.00 96.94 97 TYR A O 1
ATOM 750 N N . PHE A 1 98 ? -15.643 -2.076 2.420 1.00 96.88 98 PHE A N 1
ATOM 751 C CA . PHE A 1 98 ? -15.449 -0.820 3.129 1.00 96.88 98 PHE A CA 1
ATOM 752 C C . PHE A 1 98 ? -16.100 -0.859 4.515 1.00 96.88 98 PHE A C 1
ATOM 754 O O . PHE A 1 98 ? -15.405 -0.617 5.501 1.00 96.88 98 PHE A O 1
ATOM 761 N N . GLU A 1 99 ? -17.374 -1.251 4.615 1.00 97.81 99 GLU A N 1
ATOM 762 C CA . GLU A 1 99 ? -18.057 -1.356 5.911 1.00 97.81 99 GLU A CA 1
ATOM 763 C C . GLU A 1 99 ? -17.419 -2.427 6.806 1.00 97.81 99 GLU A C 1
ATOM 765 O O . GLU A 1 99 ? -17.120 -2.154 7.968 1.00 97.81 99 GLU A O 1
ATOM 770 N N . LYS A 1 100 ? -17.066 -3.604 6.263 1.00 97.31 100 LYS A N 1
ATOM 771 C CA . LYS A 1 100 ? -16.331 -4.638 7.019 1.00 97.31 100 LYS A CA 1
ATOM 772 C C . LYS A 1 100 ? -15.018 -4.114 7.608 1.00 97.31 100 LYS A C 1
ATOM 774 O O . LYS A 1 100 ? -14.727 -4.375 8.773 1.00 97.31 100 LYS A O 1
ATOM 779 N N . VAL A 1 101 ? -14.212 -3.402 6.817 1.00 97.88 101 VAL A N 1
ATOM 780 C CA . VAL A 1 101 ? -12.929 -2.838 7.269 1.00 97.88 101 VAL A CA 1
ATOM 781 C C . VAL A 1 101 ? -13.174 -1.738 8.299 1.00 97.88 101 VAL A C 1
ATOM 783 O O . VAL A 1 101 ? -12.498 -1.691 9.325 1.00 97.88 101 VAL A O 1
ATOM 786 N N . LYS A 1 102 ? -14.140 -0.854 8.045 1.00 97.62 102 LYS A N 1
ATOM 787 C CA . LYS A 1 102 ? -14.453 0.286 8.905 1.00 97.62 102 LYS A CA 1
ATOM 788 C C . LYS A 1 102 ? -14.992 -0.151 10.266 1.00 97.62 102 LYS A C 1
ATOM 790 O O . LYS A 1 102 ? -14.517 0.352 11.279 1.00 97.62 102 LYS A O 1
ATOM 795 N N . GLU A 1 103 ? -15.931 -1.085 10.310 1.00 97.12 103 GLU A N 1
ATOM 796 C CA . GLU A 1 103 ? -16.557 -1.556 11.551 1.00 97.12 103 GLU A CA 1
ATOM 797 C C . GLU A 1 103 ? -15.728 -2.641 12.250 1.00 97.12 103 GLU A C 1
ATOM 799 O O . GLU A 1 103 ? -15.681 -2.708 13.476 1.00 97.12 103 GLU A O 1
ATOM 804 N N . GLY A 1 104 ? -15.047 -3.487 11.474 1.00 96.94 104 GLY A N 1
ATOM 805 C CA . GLY A 1 104 ? -14.312 -4.653 11.963 1.00 96.94 104 GLY A CA 1
ATOM 806 C C . GLY A 1 104 ? -12.864 -4.388 12.374 1.00 96.94 104 GLY A C 1
ATOM 807 O O . GLY A 1 104 ? -12.138 -5.349 12.630 1.00 96.94 104 GLY A O 1
ATOM 808 N N . THR A 1 105 ? -12.425 -3.128 12.409 1.00 98.31 105 THR A N 1
ATOM 809 C CA . THR A 1 105 ? -11.057 -2.740 12.786 1.00 98.31 105 THR A CA 1
ATOM 810 C C . THR A 1 105 ? -11.043 -2.028 14.134 1.00 98.31 105 THR A C 1
ATOM 812 O O . THR A 1 105 ? -11.794 -1.081 14.365 1.00 98.31 105 THR A O 1
ATOM 815 N N . ALA A 1 106 ? -10.122 -2.425 15.017 1.00 97.88 106 ALA A N 1
ATOM 816 C CA . ALA A 1 106 ? -9.871 -1.712 16.266 1.00 97.88 106 ALA A CA 1
ATOM 817 C C . ALA A 1 106 ? -9.042 -0.444 15.993 1.00 97.88 106 ALA A C 1
ATOM 819 O O . ALA A 1 106 ? -7.811 -0.441 16.090 1.00 97.88 106 ALA A O 1
ATOM 820 N N . TRP A 1 107 ? -9.727 0.629 15.601 1.00 97.75 107 TRP A N 1
ATOM 821 C CA . TRP A 1 107 ? -9.121 1.914 15.263 1.00 97.75 107 TRP A CA 1
ATOM 822 C C . TRP A 1 107 ? -8.554 2.639 16.486 1.00 97.75 107 TRP A C 1
ATOM 824 O O . TRP A 1 107 ? -9.211 2.757 17.519 1.00 97.75 107 TRP A O 1
ATOM 834 N N . LYS A 1 108 ? -7.358 3.216 16.337 1.00 95.81 108 LYS A N 1
ATOM 835 C CA . LYS A 1 108 ? -6.764 4.154 17.300 1.00 95.81 108 LYS A CA 1
ATOM 836 C C . LYS A 1 108 ? -6.533 5.500 16.629 1.00 95.81 108 LYS A C 1
ATOM 838 O O . LYS A 1 108 ? -6.047 5.539 15.504 1.00 95.81 108 LYS A O 1
ATOM 843 N N . GLN A 1 109 ? -6.842 6.600 17.308 1.00 95.31 109 GLN A N 1
ATOM 844 C CA . GLN A 1 109 ? -6.475 7.938 16.845 1.00 95.31 109 GLN A CA 1
ATOM 845 C C . GLN A 1 109 ? -5.209 8.383 17.582 1.00 95.31 109 GLN A C 1
ATOM 847 O O . GLN A 1 109 ? -5.277 8.611 18.788 1.00 95.31 109 GLN A O 1
ATOM 852 N N . PRO A 1 110 ? -4.044 8.458 16.913 1.00 91.75 110 PRO A N 1
ATOM 853 C CA . PRO A 1 110 ? -2.827 8.898 17.574 1.00 91.75 110 PRO A CA 1
ATOM 854 C C . PRO A 1 110 ? -2.876 10.395 17.882 1.00 91.75 110 PRO A C 1
ATOM 856 O O . PRO A 1 110 ? -3.470 11.180 17.139 1.00 91.75 110 PRO A O 1
ATOM 859 N N . GLU A 1 111 ? -2.164 10.793 18.929 1.00 91.06 111 GLU A N 1
ATOM 860 C CA . GLU A 1 111 ? -1.937 12.194 19.268 1.00 91.06 111 GLU A CA 1
ATOM 861 C C . GLU A 1 111 ? -0.531 12.619 18.838 1.00 91.06 111 GLU A C 1
ATOM 863 O O . GLU A 1 111 ? 0.448 11.887 18.994 1.00 91.06 111 GLU A O 1
ATOM 868 N N . GLY A 1 112 ? -0.436 13.812 18.261 1.00 87.06 112 GLY A N 1
ATOM 869 C CA . GLY A 1 112 ? 0.821 14.495 17.992 1.00 87.06 112 GLY A CA 1
ATOM 870 C C . GLY A 1 112 ? 1.004 15.709 18.908 1.00 87.06 112 GLY A C 1
ATOM 871 O O . GLY A 1 112 ? 0.121 16.045 19.696 1.00 87.06 112 GLY A O 1
ATOM 872 N N . PRO A 1 113 ? 2.114 16.453 18.759 1.00 86.56 113 PRO A N 1
ATOM 873 C CA . PRO A 1 113 ? 2.380 17.658 19.555 1.00 86.56 113 PRO A CA 1
ATOM 874 C C . PRO A 1 113 ? 1.312 18.760 19.442 1.00 86.56 113 PRO A C 1
ATOM 876 O O . PRO A 1 113 ? 1.286 19.678 20.253 1.00 86.56 113 PRO A O 1
ATOM 879 N N . GLN A 1 114 ? 0.472 18.700 18.407 1.00 87.06 114 GLN A N 1
ATOM 880 C CA . GLN A 1 114 ? -0.567 19.683 18.085 1.00 87.06 114 GLN A CA 1
ATOM 881 C C . GLN A 1 114 ? -1.982 19.140 18.350 1.00 87.06 114 GLN A C 1
ATOM 883 O O . GLN A 1 114 ? -2.955 19.732 17.894 1.00 87.06 114 GLN A O 1
ATOM 888 N N . GLY A 1 115 ? -2.098 18.024 19.077 1.00 90.38 115 GLY A N 1
ATOM 889 C CA . GLY A 1 115 ? -3.364 17.350 19.354 1.00 90.38 115 GLY A CA 1
ATOM 890 C C . GLY A 1 115 ? -3.600 16.123 18.464 1.00 90.38 115 GLY A C 1
ATOM 891 O O . GLY A 1 115 ? -2.639 15.554 17.930 1.00 90.38 115 GLY A O 1
ATOM 892 N N . PRO A 1 116 ? -4.858 15.672 18.327 1.00 90.75 116 PRO A N 1
ATOM 893 C CA . PRO A 1 116 ? -5.181 14.451 17.602 1.00 90.75 116 PRO A CA 1
ATOM 894 C C . PRO A 1 116 ? -4.824 14.582 16.122 1.00 90.75 116 PRO A C 1
ATOM 896 O O . PRO A 1 116 ? -5.112 15.582 15.467 1.00 90.75 116 PRO A O 1
ATOM 899 N N . ILE A 1 117 ? -4.199 13.543 15.579 1.00 90.75 117 ILE A N 1
ATOM 900 C CA . ILE A 1 117 ? -3.890 13.468 14.154 1.00 90.75 117 ILE A CA 1
ATOM 901 C C . ILE A 1 117 ? -5.208 13.243 13.385 1.00 90.75 117 ILE A C 1
ATOM 903 O O . ILE A 1 117 ? -6.029 12.439 13.840 1.00 90.75 117 ILE A O 1
ATOM 907 N N . PRO A 1 118 ? -5.430 13.895 12.222 1.00 92.31 118 PRO A N 1
ATOM 908 C CA . PRO A 1 118 ? -6.687 13.823 11.464 1.00 92.31 118 PRO A CA 1
ATOM 909 C C . PRO A 1 118 ? -6.817 12.510 10.671 1.00 92.31 118 PRO A C 1
ATOM 911 O O . PRO A 1 118 ? -7.069 12.494 9.471 1.00 92.31 118 PRO A O 1
ATOM 914 N N . ARG A 1 119 ? -6.543 11.383 11.330 1.00 94.62 119 ARG A N 1
ATOM 915 C CA . ARG A 1 119 ? -6.808 10.030 10.844 1.00 94.62 119 ARG A CA 1
ATOM 916 C C . ARG A 1 119 ? -6.819 9.062 12.015 1.00 94.62 119 ARG A C 1
ATOM 918 O O . ARG A 1 119 ? -6.082 9.240 12.989 1.00 94.62 119 ARG A O 1
ATOM 925 N N . LYS A 1 120 ? -7.575 7.982 11.868 1.00 96.69 120 LYS A N 1
ATOM 926 C CA . LYS A 1 120 ? -7.434 6.802 12.722 1.00 96.69 120 LYS A CA 1
ATOM 927 C C . LYS A 1 120 ? -6.502 5.808 12.038 1.00 96.69 120 LYS A C 1
ATOM 929 O O . LYS A 1 120 ? -6.393 5.788 10.815 1.00 96.69 120 LYS A O 1
ATOM 934 N N . THR A 1 121 ? -5.804 4.991 12.811 1.00 97.31 121 THR A N 1
ATOM 935 C CA . THR A 1 121 ? -4.879 3.984 12.297 1.00 97.31 121 THR A CA 1
ATOM 936 C C . THR A 1 121 ? -5.049 2.658 13.017 1.00 97.31 121 THR A C 1
ATOM 938 O O . THR A 1 121 ? -5.521 2.596 14.154 1.00 97.31 121 THR A O 1
ATOM 941 N N . ALA A 1 122 ? -4.659 1.599 12.327 1.00 98.38 122 ALA A N 1
ATOM 942 C CA . ALA A 1 122 ? -4.534 0.260 12.858 1.00 98.38 122 ALA A CA 1
ATOM 943 C C . ALA A 1 122 ? -3.305 -0.409 12.237 1.00 98.38 122 ALA A C 1
ATOM 945 O O . ALA A 1 122 ? -2.921 -0.1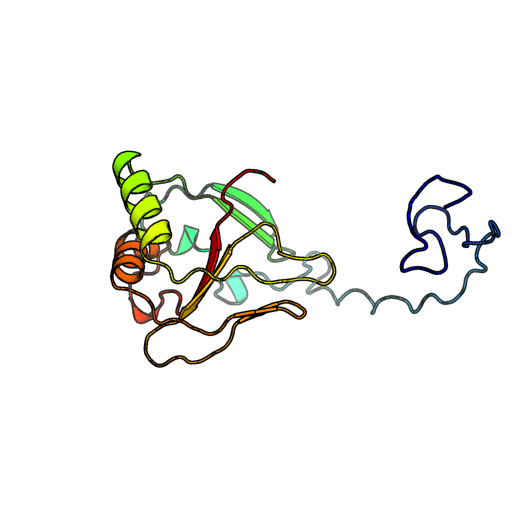26 11.100 1.00 98.38 122 ALA A O 1
ATOM 946 N N . TRP A 1 123 ? -2.688 -1.302 13.000 1.00 98.44 123 TRP A N 1
ATOM 947 C CA . TRP A 1 123 ? -1.622 -2.167 12.525 1.00 98.44 123 TRP A CA 1
ATOM 948 C C . TRP A 1 123 ? -2.069 -3.610 12.671 1.00 98.44 123 TRP A C 1
ATOM 950 O O . TRP A 1 123 ? -2.311 -4.068 13.786 1.00 98.44 123 TRP A O 1
ATOM 960 N N . MET A 1 124 ? -2.226 -4.298 11.544 1.00 98.44 124 MET A N 1
ATOM 961 C 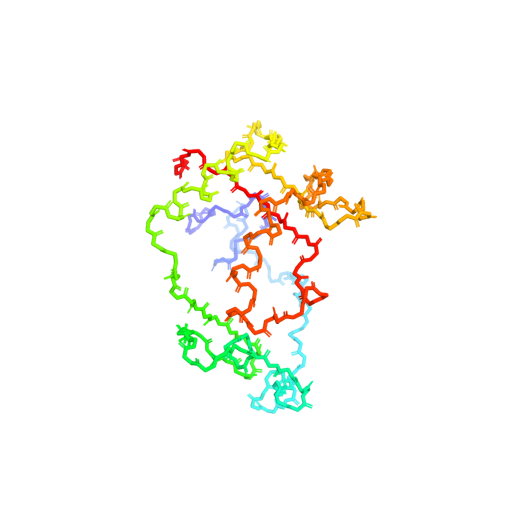CA . MET A 1 124 ? -2.624 -5.697 11.520 1.00 98.44 124 MET A CA 1
ATOM 962 C C . MET A 1 124 ? -1.454 -6.600 11.162 1.00 98.44 124 MET A C 1
ATOM 964 O O . MET A 1 124 ? -0.625 -6.231 10.331 1.00 98.44 124 MET A O 1
ATOM 968 N N . VAL A 1 125 ? -1.411 -7.788 11.756 1.00 98.50 125 VAL A N 1
ATOM 969 C CA . VAL A 1 125 ? -0.353 -8.780 11.541 1.00 98.50 125 VAL A CA 1
ATOM 970 C C . VAL A 1 125 ? -0.917 -10.192 11.408 1.00 98.50 125 VAL A C 1
ATOM 972 O O . VAL A 1 125 ? -1.990 -10.507 11.917 1.00 98.50 125 VAL A O 1
ATOM 975 N N . SER A 1 126 ? -0.181 -11.078 10.747 1.00 97.31 126 SER A N 1
ATOM 976 C CA . SER A 1 126 ? -0.486 -12.506 10.719 1.00 97.31 126 SER A CA 1
ATOM 977 C C . SER A 1 126 ? -0.464 -13.102 12.127 1.00 97.31 126 SER A C 1
ATOM 979 O O . SER A 1 126 ? 0.322 -12.674 12.975 1.00 97.31 126 SER A O 1
ATOM 981 N N . ARG A 1 127 ? -1.276 -14.141 12.350 1.00 96.19 127 ARG A N 1
ATOM 982 C CA . ARG A 1 127 ? -1.357 -14.860 13.628 1.00 96.19 127 ARG A CA 1
ATOM 983 C C . ARG A 1 127 ? 0.028 -15.202 14.191 1.00 96.19 127 ARG A C 1
ATOM 985 O O . ARG A 1 127 ? 0.871 -15.739 13.474 1.00 96.19 127 ARG A O 1
ATOM 992 N N . GLY A 1 128 ? 0.233 -14.922 15.478 1.00 95.62 128 GLY A N 1
ATOM 993 C CA . GLY A 1 128 ? 1.486 -15.194 16.194 1.00 95.62 128 GLY A CA 1
ATOM 994 C C . GLY A 1 128 ? 2.591 -14.143 16.028 1.00 95.62 128 GLY A C 1
ATOM 995 O O . GLY A 1 128 ? 3.613 -14.236 16.704 1.00 95.62 128 GLY A O 1
ATOM 996 N N . CYS A 1 129 ? 2.406 -13.131 15.178 1.00 97.12 129 CYS A N 1
ATOM 997 C CA . CYS A 1 129 ? 3.294 -11.974 15.130 1.00 97.12 129 CYS A CA 1
ATOM 998 C C . CYS A 1 129 ? 2.895 -10.954 16.207 1.00 97.12 129 CYS A C 1
ATOM 1000 O O . CYS A 1 129 ? 1.715 -10.704 16.435 1.00 97.12 129 CYS A O 1
ATOM 1002 N N . SER A 1 130 ? 3.886 -10.334 16.845 1.00 97.38 130 SER A N 1
ATOM 1003 C CA . SER A 1 130 ? 3.692 -9.296 17.866 1.00 97.38 130 SER A CA 1
ATOM 1004 C C . SER A 1 130 ? 4.496 -8.025 17.568 1.00 97.38 130 SER A C 1
ATOM 1006 O O . SER A 1 130 ? 4.804 -7.254 18.472 1.00 97.38 130 SER A O 1
ATOM 1008 N N . CYS A 1 131 ? 4.900 -7.819 16.312 1.00 97.06 131 CYS A N 1
ATOM 1009 C CA . CYS A 1 131 ? 5.675 -6.648 15.913 1.00 97.06 131 CYS A CA 1
ATOM 1010 C C . CYS A 1 131 ? 4.825 -5.373 15.999 1.00 97.06 131 CYS A C 1
ATOM 1012 O O . CYS A 1 131 ? 3.783 -5.290 15.354 1.00 97.06 131 CYS A O 1
ATOM 1014 N N . THR A 1 132 ? 5.306 -4.359 16.716 1.00 97.44 132 THR A N 1
ATOM 1015 C CA . THR A 1 132 ? 4.704 -3.017 16.764 1.00 97.44 132 THR A CA 1
ATOM 1016 C C . THR A 1 132 ? 5.092 -2.205 15.529 1.00 97.44 132 THR A C 1
ATOM 1018 O O . THR A 1 132 ? 6.266 -2.151 15.151 1.00 97.44 132 THR A O 1
ATOM 1021 N N . TYR A 1 133 ? 4.124 -1.524 14.912 1.00 96.75 133 TYR A N 1
ATOM 1022 C CA . TYR A 1 133 ? 4.411 -0.552 13.858 1.00 96.75 133 TYR A CA 1
ATOM 1023 C C . TYR A 1 133 ? 4.876 0.767 14.464 1.00 96.75 133 TYR A C 1
ATOM 1025 O O . TYR A 1 133 ? 4.222 1.309 15.355 1.00 96.75 133 TYR A O 1
ATOM 1033 N N . ARG A 1 134 ? 5.984 1.305 13.948 1.00 95.56 134 ARG A N 1
ATOM 1034 C CA . ARG A 1 134 ? 6.549 2.586 14.378 1.00 95.56 134 ARG A CA 1
ATOM 1035 C C . ARG A 1 134 ? 6.755 3.500 13.181 1.00 95.56 134 ARG A C 1
ATOM 1037 O O . ARG A 1 134 ? 7.468 3.147 12.245 1.00 95.56 134 ARG A O 1
ATOM 1044 N N . TYR A 1 135 ? 6.198 4.704 13.252 1.00 90.00 135 TYR A N 1
ATOM 1045 C CA . TYR A 1 135 ? 6.470 5.770 12.291 1.00 90.00 135 TYR A CA 1
ATOM 1046 C C . TYR A 1 135 ? 6.673 7.096 13.021 1.00 90.00 135 TYR A C 1
ATOM 1048 O O . TYR A 1 135 ? 5.749 7.651 13.618 1.00 90.00 135 TYR A O 1
ATOM 1056 N N . GLY A 1 136 ? 7.908 7.603 12.998 1.00 89.06 136 GLY A N 1
ATOM 1057 C CA . GLY A 1 136 ? 8.304 8.723 13.849 1.00 89.06 136 GLY A CA 1
ATOM 1058 C C . GLY A 1 136 ? 8.145 8.368 15.331 1.00 89.06 136 GLY A C 1
ATOM 1059 O O . GLY A 1 136 ? 8.671 7.354 15.785 1.00 89.06 136 GLY A O 1
ATOM 1060 N N . SER A 1 137 ? 7.411 9.198 16.074 1.00 88.12 137 SER A N 1
ATOM 1061 C CA . SER A 1 137 ? 7.087 8.982 17.492 1.00 88.12 137 SER A CA 1
ATOM 1062 C C . SER A 1 137 ? 5.805 8.176 17.724 1.00 88.12 137 SER A C 1
ATOM 1064 O O . SER A 1 137 ? 5.419 7.981 18.871 1.00 88.12 137 SER A O 1
ATOM 1066 N N . ILE A 1 138 ? 5.111 7.761 16.661 1.00 90.19 138 ILE A N 1
ATOM 1067 C CA . ILE A 1 138 ? 3.839 7.046 16.765 1.00 90.19 138 ILE A CA 1
ATOM 1068 C C . ILE A 1 138 ? 4.122 5.549 16.779 1.00 90.19 138 ILE A C 1
ATOM 1070 O O . ILE A 1 138 ? 4.774 5.032 15.869 1.00 90.19 138 ILE A O 1
ATOM 1074 N N . GLU A 1 139 ? 3.581 4.870 17.784 1.00 95.19 139 GLU A N 1
ATOM 1075 C CA . GLU A 1 139 ? 3.593 3.417 17.911 1.00 95.19 139 GLU A CA 1
ATOM 1076 C C . GLU A 1 139 ? 2.160 2.883 17.864 1.00 95.19 139 GLU A C 1
ATOM 1078 O O . GLU A 1 139 ? 1.251 3.441 18.483 1.00 95.19 139 GLU A O 1
ATOM 1083 N N . VAL A 1 140 ? 1.949 1.812 17.099 1.00 96.19 140 VAL A N 1
ATOM 1084 C CA . VAL A 1 140 ? 0.647 1.157 16.958 1.00 96.19 140 VAL A CA 1
ATOM 1085 C C . VAL A 1 140 ? 0.819 -0.327 17.241 1.00 96.19 140 VAL A C 1
ATOM 1087 O O . VAL A 1 140 ? 1.456 -1.050 16.470 1.00 96.19 140 VAL A O 1
ATOM 1090 N N . GLU A 1 141 ? 0.249 -0.760 18.364 1.00 97.69 141 GLU A N 1
ATOM 1091 C CA . GLU A 1 141 ? 0.233 -2.167 18.769 1.00 97.69 141 GLU A CA 1
ATOM 1092 C C . GLU A 1 141 ? -0.443 -3.057 17.716 1.00 97.69 141 GLU A C 1
ATOM 1094 O O . GLU A 1 141 ? -1.436 -2.631 17.108 1.00 97.69 141 GLU A O 1
ATOM 1099 N N . PRO A 1 142 ? 0.069 -4.282 17.510 1.00 98.19 142 PRO A N 1
ATOM 1100 C CA . PRO A 1 142 ? -0.484 -5.210 16.539 1.00 98.19 142 PRO A CA 1
ATOM 1101 C C . PRO A 1 142 ? -1.872 -5.701 16.951 1.00 98.19 142 PRO A C 1
ATOM 1103 O O . PRO A 1 142 ? -2.151 -5.953 18.123 1.00 98.19 142 PRO A O 1
ATOM 1106 N N . GLN A 1 143 ? -2.720 -5.915 15.953 1.00 97.81 143 GLN A N 1
ATOM 1107 C CA . GLN A 1 143 ? -3.908 -6.756 16.055 1.00 97.81 143 GLN A CA 1
ATOM 1108 C C . GLN A 1 143 ? -3.800 -7.885 15.027 1.00 97.81 143 GLN A C 1
ATOM 1110 O O . GLN A 1 143 ? -3.325 -7.670 13.912 1.00 97.81 143 GLN A O 1
ATOM 1115 N N . GLU A 1 144 ? -4.184 -9.104 15.391 1.00 98.06 144 GLU A N 1
ATOM 1116 C CA . GLU A 1 144 ? -4.131 -10.215 14.439 1.00 98.06 144 GLU A CA 1
ATOM 1117 C C . GLU A 1 144 ? -5.108 -9.983 13.276 1.00 98.06 144 GLU A C 1
ATOM 1119 O O . GLU A 1 144 ? -6.154 -9.354 13.447 1.00 98.06 144 GLU A O 1
ATOM 1124 N N . PHE A 1 145 ? -4.774 -10.493 12.088 1.00 98.06 145 PHE A N 1
ATOM 1125 C CA . PHE A 1 145 ? -5.655 -10.417 10.930 1.00 98.06 145 PHE A CA 1
ATOM 1126 C C . PHE A 1 145 ? -7.023 -11.042 11.239 1.00 98.06 145 PHE A C 1
ATOM 1128 O O . PHE A 1 145 ? -7.095 -12.236 11.549 1.00 98.06 145 PHE A O 1
ATOM 1135 N N . PRO A 1 146 ? -8.120 -10.278 11.107 1.00 97.31 146 PRO A N 1
ATOM 1136 C CA . PRO A 1 146 ? -9.461 -10.828 11.230 1.00 97.31 146 PRO A CA 1
ATOM 1137 C C . PRO A 1 146 ? -9.814 -11.678 9.995 1.00 97.31 146 PRO A C 1
ATOM 1139 O O . PRO A 1 146 ? -9.201 -11.509 8.934 1.00 97.31 146 PRO A O 1
ATOM 1142 N N . PRO A 1 147 ? -10.841 -12.549 10.074 1.00 97.12 147 PRO A N 1
ATOM 1143 C CA . PRO A 1 147 ? -11.251 -13.394 8.949 1.00 97.12 147 PRO A CA 1
ATOM 1144 C C . PRO A 1 147 ? -11.492 -12.619 7.647 1.00 97.12 147 PRO A C 1
ATOM 1146 O O . PRO A 1 147 ? -11.044 -13.051 6.588 1.00 97.12 147 PRO A O 1
ATOM 1149 N N . TRP A 1 148 ? -12.098 -11.428 7.724 1.00 96.94 148 TRP A N 1
ATOM 1150 C CA . TRP A 1 148 ? -12.372 -10.603 6.543 1.00 96.94 148 TRP A CA 1
ATOM 1151 C C . TRP A 1 148 ? -11.104 -10.134 5.815 1.00 96.94 148 TRP A C 1
ATOM 1153 O O . TRP A 1 148 ? -11.150 -9.916 4.608 1.00 96.94 148 TRP A O 1
ATOM 1163 N N . MET A 1 149 ? -9.971 -9.985 6.511 1.00 97.44 149 MET A N 1
ATOM 1164 C CA . MET A 1 149 ? -8.704 -9.599 5.878 1.00 97.44 149 MET A CA 1
ATOM 1165 C C . MET A 1 149 ? -8.144 -10.767 5.066 1.00 97.44 149 MET A C 1
ATOM 1167 O O . MET A 1 149 ? -7.636 -10.579 3.963 1.00 97.44 149 MET A O 1
ATOM 1171 N N . VAL A 1 150 ? -8.279 -11.988 5.589 1.00 96.19 150 VAL A N 1
ATOM 1172 C CA . VAL A 1 150 ? -7.886 -13.208 4.875 1.00 96.19 150 VAL A CA 1
ATOM 1173 C C . VAL A 1 150 ? -8.782 -13.427 3.652 1.00 96.19 150 VAL A C 1
ATOM 1175 O O . VAL A 1 150 ? -8.256 -13.704 2.577 1.00 96.19 150 VAL A O 1
ATOM 1178 N N . GLU A 1 151 ? -10.099 -13.225 3.783 1.00 96.38 151 GLU A N 1
ATOM 1179 C CA . GLU A 1 151 ? -11.055 -13.244 2.658 1.00 96.38 151 GLU A CA 1
ATOM 1180 C C . GLU A 1 151 ? -10.668 -12.228 1.570 1.00 96.38 151 GLU A C 1
ATOM 1182 O O . GLU A 1 151 ? -10.575 -12.577 0.393 1.00 96.38 151 GLU A O 1
ATOM 1187 N N . LEU A 1 152 ? -10.373 -10.984 1.964 1.00 95.88 152 LEU A N 1
ATOM 1188 C CA . LEU A 1 152 ? -9.965 -9.924 1.042 1.00 95.88 152 LEU A CA 1
ATOM 1189 C C . LEU A 1 152 ? -8.671 -10.288 0.299 1.00 95.88 152 LEU A C 1
ATOM 1191 O O . LEU A 1 152 ? -8.589 -10.146 -0.923 1.00 95.88 152 LEU A O 1
ATOM 1195 N N . MET A 1 153 ? -7.660 -10.790 1.015 1.00 96.38 153 MET A N 1
ATOM 1196 C CA . MET A 1 153 ? -6.409 -11.241 0.399 1.00 96.38 153 MET A CA 1
ATOM 1197 C C . MET A 1 153 ? -6.629 -12.426 -0.544 1.00 96.38 153 MET A C 1
ATOM 1199 O O . MET A 1 153 ? -6.017 -12.462 -1.608 1.00 96.38 153 MET A O 1
ATOM 1203 N N . GLN A 1 154 ? -7.534 -13.349 -0.219 1.00 95.69 154 GLN A N 1
ATOM 1204 C CA . GLN A 1 154 ? -7.863 -14.481 -1.084 1.00 95.69 154 GLN A CA 1
ATOM 1205 C C . GLN A 1 154 ? -8.440 -14.052 -2.436 1.00 95.69 154 GLN A C 1
ATOM 1207 O O . GLN A 1 154 ? -8.181 -14.708 -3.445 1.00 95.69 154 GLN A O 1
ATOM 1212 N N . GLU A 1 155 ? -9.178 -12.943 -2.483 1.00 92.81 155 GLU A N 1
ATOM 1213 C CA . GLU A 1 155 ? -9.707 -12.399 -3.736 1.00 92.81 155 GLU A CA 1
ATOM 1214 C C . GLU A 1 155 ? -8.669 -11.579 -4.525 1.00 92.81 155 GLU A C 1
ATOM 1216 O O . GLU A 1 155 ? -8.667 -11.615 -5.760 1.00 92.81 155 GLU A O 1
ATOM 1221 N N . ILE A 1 156 ? -7.777 -10.851 -3.839 1.00 92.19 156 ILE A N 1
ATOM 1222 C CA . ILE A 1 156 ? -6.843 -9.904 -4.477 1.00 92.19 156 ILE A CA 1
ATOM 1223 C C . ILE A 1 156 ? -5.483 -10.535 -4.799 1.00 92.19 156 ILE A C 1
ATOM 1225 O O . ILE A 1 156 ? -4.973 -10.357 -5.903 1.00 92.19 156 ILE A O 1
ATOM 1229 N N . MET A 1 157 ? -4.864 -11.261 -3.868 1.00 94.00 157 MET A N 1
ATOM 1230 C CA . MET A 1 157 ? -3.471 -11.716 -3.995 1.00 94.00 157 MET A CA 1
ATOM 1231 C C . MET A 1 157 ? -3.215 -12.608 -5.224 1.00 94.00 157 MET A C 1
ATOM 1233 O O . MET A 1 157 ? -2.222 -12.363 -5.918 1.00 94.00 157 MET A O 1
ATOM 1237 N N . PRO A 1 158 ? -4.117 -13.534 -5.615 1.00 91.12 158 PRO A N 1
ATOM 1238 C CA . PRO A 1 158 ? -3.974 -14.280 -6.868 1.00 91.12 158 PRO A CA 1
ATOM 1239 C C . PRO A 1 158 ? -3.915 -13.390 -8.121 1.00 91.12 158 PRO A C 1
ATOM 1241 O O . PRO A 1 158 ? -3.259 -13.736 -9.104 1.00 91.12 158 PRO A O 1
ATOM 1244 N N . ARG A 1 159 ? -4.559 -12.213 -8.099 1.00 87.69 159 ARG A N 1
ATOM 1245 C CA . ARG A 1 159 ? -4.506 -11.228 -9.197 1.00 87.69 159 ARG A CA 1
ATOM 1246 C C . ARG A 1 159 ? -3.170 -10.505 -9.272 1.00 87.69 159 ARG A C 1
ATOM 1248 O O . ARG A 1 159 ? -2.822 -10.029 -10.342 1.00 87.69 159 ARG A O 1
ATOM 1255 N N . CYS A 1 160 ? -2.436 -10.460 -8.165 1.00 91.31 160 CYS A N 1
ATOM 1256 C CA . CYS A 1 160 ? -1.064 -9.966 -8.092 1.00 91.31 160 CYS A CA 1
ATOM 1257 C C . CYS A 1 160 ? -0.025 -11.058 -8.407 1.00 91.31 160 CYS A C 1
ATOM 1259 O O . CYS A 1 160 ? 1.171 -10.801 -8.298 1.00 91.31 160 CYS A O 1
ATOM 1261 N N . GLY A 1 161 ? -0.463 -12.276 -8.756 1.00 92.44 161 GLY A N 1
ATOM 1262 C CA . GLY A 1 161 ? 0.421 -13.419 -8.996 1.00 92.44 161 GLY A CA 1
ATOM 1263 C C . GLY A 1 161 ? 0.833 -14.189 -7.744 1.00 92.44 161 GLY A C 1
ATOM 1264 O O . GLY A 1 161 ? 1.623 -15.124 -7.835 1.00 92.44 161 GLY A O 1
ATOM 1265 N N . LEU A 1 162 ? 0.294 -13.825 -6.580 1.00 94.25 162 LEU A N 1
ATOM 1266 C CA . LEU A 1 162 ? 0.603 -14.448 -5.294 1.00 94.25 162 LEU A CA 1
ATOM 1267 C C . LEU A 1 162 ? -0.438 -15.534 -5.005 1.00 94.25 162 LEU A C 1
ATOM 1269 O O . LEU A 1 162 ? -1.441 -15.316 -4.321 1.00 94.25 162 LEU A O 1
ATOM 1273 N N . MET A 1 163 ? -0.228 -16.702 -5.609 1.00 92.81 163 MET A N 1
ATOM 1274 C CA . MET A 1 163 ? -1.188 -17.810 -5.581 1.00 92.81 163 MET A CA 1
ATOM 1275 C C . MET A 1 163 ? -1.170 -18.565 -4.252 1.00 92.81 163 MET A C 1
ATOM 1277 O O . MET A 1 163 ? -2.209 -19.060 -3.817 1.00 92.81 163 MET A O 1
ATOM 1281 N N . ASN A 1 164 ? -0.007 -18.660 -3.606 1.00 95.06 164 ASN A N 1
ATOM 1282 C CA . ASN A 1 164 ? 0.125 -19.390 -2.357 1.00 95.06 164 ASN A CA 1
ATOM 1283 C C . ASN A 1 164 ? -0.063 -18.438 -1.180 1.00 95.06 164 ASN A C 1
ATOM 1285 O O . ASN A 1 164 ? 0.567 -17.387 -1.110 1.00 95.06 164 ASN A O 1
ATOM 1289 N N . GLN A 1 165 ? -0.868 -18.844 -0.199 1.00 95.12 165 GLN A N 1
ATOM 1290 C CA . GLN A 1 165 ? -1.114 -18.043 1.003 1.00 95.12 165 GLN A CA 1
ATOM 1291 C C . GLN A 1 165 ? 0.174 -17.709 1.779 1.00 95.12 165 GLN A C 1
ATOM 1293 O O . GLN A 1 165 ? 0.248 -16.674 2.432 1.00 95.12 165 GLN A O 1
ATOM 1298 N N . ALA A 1 166 ? 1.206 -18.553 1.677 1.00 95.69 166 ALA A N 1
ATOM 1299 C CA . ALA A 1 166 ? 2.520 -18.305 2.272 1.00 95.69 166 ALA A CA 1
ATOM 1300 C C . ALA A 1 166 ? 3.259 -17.095 1.663 1.00 95.69 166 ALA A C 1
ATOM 1302 O O . ALA A 1 166 ? 4.190 -16.585 2.277 1.00 95.69 166 ALA A O 1
ATOM 1303 N N . GLU A 1 167 ? 2.858 -16.646 0.472 1.00 94.88 167 GLU A N 1
ATOM 1304 C CA . GLU A 1 167 ? 3.432 -15.491 -0.229 1.00 94.88 167 GLU A CA 1
ATOM 1305 C C . GLU A 1 167 ? 2.646 -14.199 0.039 1.00 94.88 167 GLU A C 1
ATOM 1307 O O . GLU A 1 167 ? 3.051 -13.123 -0.399 1.00 94.88 167 GLU A O 1
ATOM 1312 N N . TRP A 1 168 ? 1.498 -14.287 0.718 1.00 96.75 168 TRP A N 1
ATOM 1313 C CA . TRP A 1 168 ? 0.657 -13.124 0.985 1.00 96.75 168 TRP A CA 1
ATOM 1314 C C . TRP A 1 168 ? 1.294 -12.205 2.035 1.00 96.75 168 TRP A C 1
ATOM 1316 O O . TRP A 1 168 ? 2.057 -12.668 2.890 1.00 96.75 168 TRP A O 1
ATOM 1326 N N . PRO A 1 169 ? 0.965 -10.900 2.021 1.00 96.50 169 PRO A N 1
ATOM 1327 C CA . PRO A 1 169 ? 1.421 -9.973 3.043 1.00 96.50 169 PRO A CA 1
ATOM 1328 C C . PRO A 1 169 ? 1.074 -10.461 4.452 1.00 96.50 169 PRO A C 1
ATOM 1330 O O . PRO A 1 169 ? -0.057 -10.841 4.746 1.00 96.50 169 PRO A O 1
ATOM 1333 N N . THR A 1 170 ? 2.050 -10.400 5.352 1.00 97.56 170 THR A N 1
ATOM 1334 C CA . THR A 1 170 ? 1.905 -10.822 6.754 1.00 97.56 170 THR A CA 1
ATOM 1335 C C . THR A 1 170 ? 1.606 -9.659 7.694 1.00 97.56 170 THR A C 1
ATOM 1337 O O . THR A 1 170 ? 1.485 -9.849 8.901 1.00 97.56 170 THR A O 1
ATOM 1340 N N . SER A 1 171 ? 1.479 -8.444 7.161 1.00 97.94 171 SER A N 1
ATOM 1341 C CA . SER A 1 171 ? 1.119 -7.261 7.933 1.00 97.94 171 SER A CA 1
ATOM 1342 C C . SER A 1 171 ? 0.482 -6.178 7.066 1.00 97.94 171 SER A C 1
ATOM 1344 O O . SER A 1 171 ? 0.753 -6.115 5.867 1.00 97.94 171 SER A O 1
ATOM 1346 N N . CYS A 1 172 ? -0.333 -5.313 7.665 1.00 98.12 172 CYS A N 1
ATOM 1347 C CA . CYS A 1 172 ? -1.016 -4.221 6.979 1.00 98.12 172 CYS A CA 1
ATOM 1348 C C . CYS A 1 172 ? -1.113 -2.985 7.886 1.00 98.12 172 CYS A C 1
ATOM 1350 O O . CYS A 1 172 ? -1.629 -3.067 9.002 1.00 98.12 172 CYS A O 1
ATOM 1352 N N . ASN A 1 173 ? -0.641 -1.831 7.402 1.00 97.69 173 ASN A N 1
ATOM 1353 C CA . ASN A 1 173 ? -0.924 -0.537 8.022 1.00 97.69 173 ASN A CA 1
ATOM 1354 C C . ASN A 1 173 ? -2.210 0.030 7.420 1.00 97.69 173 ASN A C 1
ATOM 1356 O O . ASN A 1 173 ? -2.279 0.268 6.216 1.00 97.69 173 ASN A O 1
ATOM 1360 N N . LEU A 1 174 ? -3.209 0.262 8.267 1.00 97.88 174 LEU A N 1
ATOM 1361 C CA . LEU A 1 174 ? -4.487 0.837 7.873 1.00 97.88 174 LEU A CA 1
ATOM 1362 C C . LEU A 1 174 ? -4.570 2.283 8.353 1.00 97.88 174 LEU A C 1
ATOM 1364 O O . LEU A 1 174 ? -4.152 2.612 9.468 1.00 97.88 174 LEU A O 1
ATOM 1368 N N . ASN A 1 175 ? -5.156 3.137 7.518 1.00 97.06 175 ASN A N 1
ATOM 1369 C CA . ASN A 1 175 ? -5.493 4.513 7.859 1.00 97.06 175 ASN A CA 1
ATOM 1370 C C . ASN A 1 175 ? -6.943 4.772 7.445 1.00 97.06 175 ASN A C 1
ATOM 1372 O O . ASN A 1 175 ? -7.310 4.513 6.301 1.00 97.06 175 ASN A O 1
ATOM 1376 N N . LEU A 1 176 ? -7.743 5.283 8.377 1.00 97.00 176 LEU A N 1
ATOM 1377 C CA . LEU A 1 176 ? -9.109 5.727 8.139 1.00 97.00 176 LEU A CA 1
ATOM 1378 C C . LEU A 1 176 ? -9.142 7.251 8.193 1.00 97.00 176 LEU A C 1
ATOM 1380 O O . LEU A 1 176 ? -8.816 7.856 9.219 1.00 97.00 176 LEU A O 1
ATOM 1384 N N . TYR A 1 177 ? -9.556 7.835 7.078 1.00 95.62 177 TYR A N 1
ATOM 1385 C CA . TYR A 1 177 ? -9.844 9.253 6.923 1.00 95.62 177 TYR A CA 1
ATOM 1386 C C . TYR A 1 177 ? -11.366 9.389 6.888 1.00 95.62 177 TYR A C 1
ATOM 1388 O O . TYR A 1 177 ? -12.011 8.809 6.016 1.00 95.62 177 TYR A O 1
ATOM 1396 N N . GLU A 1 178 ? -11.943 10.056 7.888 1.00 91.94 178 GLU A N 1
ATOM 1397 C CA . GLU A 1 178 ? -13.404 10.215 7.994 1.00 91.94 178 GLU A CA 1
ATOM 1398 C C . GLU A 1 178 ? -13.928 11.297 7.040 1.00 91.94 178 GLU A C 1
ATOM 1400 O O . GLU A 1 178 ? -15.082 11.251 6.619 1.00 91.94 178 GLU A O 1
ATOM 1405 N N . ASP A 1 179 ? -13.048 12.217 6.656 1.00 87.44 179 ASP A N 1
ATOM 1406 C CA . ASP A 1 179 ? -13.267 13.295 5.706 1.00 87.44 179 ASP A CA 1
ATOM 1407 C C . ASP A 1 179 ? -11.970 13.572 4.910 1.00 87.44 179 ASP A C 1
ATOM 1409 O O . ASP A 1 179 ? -10.976 12.847 5.015 1.00 87.44 179 ASP A O 1
ATOM 1413 N N . GLY A 1 180 ? -11.997 14.593 4.049 1.00 84.25 180 GLY A N 1
ATOM 1414 C CA . GLY A 1 180 ? -10.845 15.018 3.246 1.00 84.25 180 GLY A CA 1
ATOM 1415 C C . GLY A 1 180 ? -9.818 15.878 3.994 1.00 84.25 180 GLY A C 1
ATOM 1416 O O . GLY A 1 180 ? -8.856 16.315 3.355 1.00 84.25 180 GLY A O 1
ATOM 1417 N N . GLY A 1 181 ? -10.003 16.102 5.303 1.00 58.31 181 GLY A N 1
ATOM 1418 C CA . GLY A 1 181 ? -9.311 17.137 6.076 1.00 58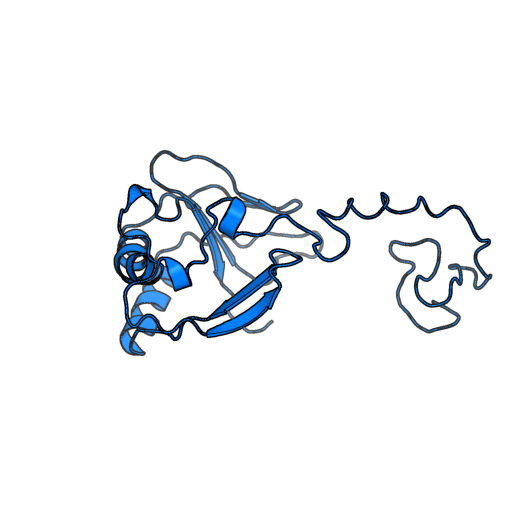.31 181 GLY A CA 1
ATOM 1419 C C . GLY A 1 181 ? -9.904 18.533 5.921 1.00 58.31 181 GLY A C 1
ATOM 1420 O O . GLY A 1 181 ? -10.503 18.835 4.862 1.00 58.31 181 GLY A O 1
#

Sequence (181 aa):
CPKCGMNVFASKSSCFKCGTTRDGKQAEKGDGKGGPPPPDKFSEELWEAPRASLGLKLLGELSQPGAQWKYVLEDDSRRSYAAWHPSIFPQDRCDAYFEKVKEGTAWKQPEGPQGPIPRKTAWMVSRGCSCTYRYGSIEVEPQEFPPWMVELMQEIMPRCGLMNQAEWPTSCNLNLYEDGG

Foldseek 3Di:
DVPPPDPDPVPDQADPPQCAGPVRDRDDPPPPVPDPPPDDAPDPQANDDACVVVVHDALVRLFDPPFDKDWPDDDRSDPDTDIDTDDPDDPVRVVVLVCCCVVVFPWDFDADPVGTDQKTKAKEFAPPDFDWDDDPPDTHTYDYDDPSNVVVCCVVVNRSNNNDPVSTDGMDIDIGRPDPD

InterPro domains:
  IPR037151 Alpha-ketoglutarate-dependent dioxygenase AlkB-like superfamily [G3DSA:2.60.120.590] (67-181)

pLDDT: mean 90.82, std 9.99, range [42.94, 98.5]

Radius of gyration: 23.09 Å; chains: 1; bounding box: 52×58×38 Å